Protein AF-A0A520ZXE3-F1 (afdb_monomer)

Solvent-accessible surface area (backbone atoms only — not comparable to full-atom values): 4070 Å² total; per-residue (Å²): 123,56,65,72,62,52,51,59,56,39,61,75,52,50,37,43,77,47,79,46,77,50,68,42,68,78,47,59,38,69,55,93,89,62,86,82,52,72,66,39,72,32,42,39,36,26,44,63,72,82,68,82,76,72,76,80,78,75,79,86,80,82,132

Nearest PDB structures (foldseek):
  1qmf-assembly1_A  TM=8.848E-01  e=5.381E-02  Streptococcus pneumoniae
  5oj1-assembly1_A  TM=8.708E-01  e=8.726E-02  Streptococcus pneumoniae R6
  1rp5-assembly2_B  TM=8.934E-01  e=1.232E-01  Streptococcus pneumoniae
  2zc3-assembly3_F  TM=8.787E-01  e=2.141E-01  unclassified
  7o61-assembly1_A  TM=8.801E-01  e=5.254E-01  Staphylococcus aureus subsp. aureus NCTC 8325

Sequence (63 aa):
MSLRKSLRLLQRAEVNVEVQGSGRVTRQKPEAGEMLKPQTSVILYLERDEVDVKPSSGKEAAK

Secondary structure (DSSP, 8-state):
--HHHHHHHHHHTT-EEEEEESSEEEEEESPTTSPPPTT-EEEEEEE----------------

Foldseek 3Di:
DDPVVVVVVCVVQQEAEAEADDDDFPDKPPHPPDDDHHHHYMYTYHDHPPPPPPPPPPPPDDD

Structure (mmCIF, N/CA/C/O backbone):
data_AF-A0A520ZXE3-F1
#
_entry.id   AF-A0A520ZXE3-F1
#
loop_
_atom_site.group_PDB
_atom_site.id
_atom_site.type_symbol
_atom_site.label_atom_id
_atom_site.label_alt_id
_atom_site.label_comp_id
_atom_site.label_asym_id
_atom_site.label_entity_id
_atom_site.label_seq_id
_atom_site.pdbx_PDB_ins_code
_atom_site.Cartn_x
_atom_site.Cartn_y
_atom_site.Cartn_z
_atom_site.occupancy
_atom_site.B_iso_or_equiv
_atom_site.auth_seq_id
_atom_site.auth_comp_id
_atom_site.auth_asym_id
_atom_site.auth_atom_id
_atom_site.pdbx_PDB_model_num
ATOM 1 N N . MET A 1 1 ? -1.524 -5.782 -7.695 1.00 59.50 1 MET A N 1
ATOM 2 C CA . MET A 1 1 ? -2.525 -4.745 -7.341 1.00 59.50 1 MET A CA 1
ATOM 3 C C . MET A 1 1 ? -2.061 -3.410 -7.905 1.00 59.50 1 MET A C 1
ATOM 5 O O . MET A 1 1 ? -0.860 -3.183 -7.911 1.00 59.50 1 MET A O 1
ATOM 9 N N . SER A 1 2 ? -2.965 -2.553 -8.389 1.00 74.31 2 SER A N 1
ATOM 10 C CA . SER A 1 2 ? -2.611 -1.200 -8.849 1.00 74.31 2 SER A CA 1
ATOM 11 C C . SER A 1 2 ? -2.641 -0.196 -7.693 1.00 74.31 2 SER A C 1
ATOM 13 O O . SER A 1 2 ? -3.471 -0.323 -6.790 1.00 74.31 2 SER A O 1
ATOM 15 N N . LEU A 1 3 ? -1.788 0.835 -7.747 1.00 73.94 3 LEU A N 1
ATOM 16 C CA . LEU A 1 3 ? -1.680 1.885 -6.720 1.00 73.94 3 LEU A CA 1
ATOM 17 C C . LEU A 1 3 ? -3.042 2.511 -6.371 1.00 73.94 3 LEU A C 1
ATOM 19 O O . LEU A 1 3 ? -3.388 2.663 -5.203 1.00 73.94 3 LEU A O 1
ATOM 23 N N . ARG A 1 4 ? -3.870 2.789 -7.386 1.00 79.31 4 ARG A N 1
ATOM 24 C CA . ARG A 1 4 ? -5.214 3.363 -7.215 1.00 79.31 4 ARG A CA 1
ATOM 25 C C . ARG A 1 4 ? -6.141 2.476 -6.375 1.00 79.31 4 ARG A C 1
ATOM 27 O O . ARG A 1 4 ? -6.940 2.990 -5.595 1.00 79.31 4 ARG A O 1
ATOM 34 N N . LYS A 1 5 ? -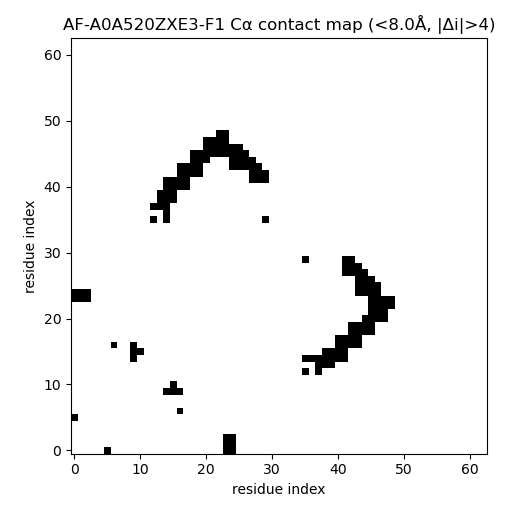6.054 1.151 -6.533 1.00 79.62 5 LYS A N 1
ATOM 35 C CA . LYS A 1 5 ? -6.868 0.200 -5.761 1.00 79.62 5 LYS A CA 1
ATOM 36 C C . LYS A 1 5 ? -6.369 0.101 -4.318 1.00 79.62 5 LYS A C 1
ATOM 38 O O . LYS A 1 5 ? -7.197 0.063 -3.413 1.00 79.62 5 LYS A O 1
ATOM 43 N N . SER A 1 6 ? -5.052 0.148 -4.111 1.00 74.44 6 SER A N 1
ATOM 44 C CA . SER A 1 6 ? -4.439 0.180 -2.778 1.00 74.44 6 SER A CA 1
ATOM 45 C C . SER A 1 6 ? -4.837 1.437 -1.997 1.00 74.44 6 SER A C 1
ATOM 47 O O . SER A 1 6 ? -5.322 1.329 -0.875 1.00 74.44 6 SER A O 1
ATOM 49 N N . LEU A 1 7 ? -4.745 2.621 -2.611 1.00 79.88 7 LEU A N 1
ATOM 50 C CA . LEU A 1 7 ? -5.097 3.892 -1.963 1.00 79.88 7 LEU A CA 1
ATOM 51 C C . LEU A 1 7 ? -6.566 3.951 -1.529 1.00 79.88 7 LEU A C 1
ATOM 53 O O . LEU A 1 7 ? -6.865 4.394 -0.424 1.00 79.88 7 LEU A O 1
ATOM 57 N N . ARG A 1 8 ? -7.488 3.448 -2.359 1.00 82.31 8 ARG A N 1
ATOM 58 C CA . ARG A 1 8 ? -8.918 3.404 -2.017 1.00 82.31 8 ARG A CA 1
ATOM 59 C C . ARG A 1 8 ? -9.205 2.533 -0.789 1.00 82.31 8 ARG A C 1
ATOM 61 O O . ARG A 1 8 ? -10.127 2.842 -0.042 1.00 82.31 8 ARG A O 1
ATOM 68 N N . LEU A 1 9 ? -8.469 1.437 -0.600 1.00 79.38 9 LEU A N 1
ATOM 69 C CA . LEU A 1 9 ? -8.633 0.569 0.571 1.00 79.38 9 LEU A CA 1
ATOM 70 C C . LEU A 1 9 ? -8.060 1.230 1.828 1.00 79.38 9 LEU A C 1
ATOM 72 O O . LEU A 1 9 ? -8.713 1.222 2.866 1.00 79.38 9 LEU A O 1
ATOM 76 N N . LEU A 1 10 ? -6.889 1.859 1.706 1.00 75.50 10 LEU A N 1
ATOM 77 C CA . LEU A 1 10 ? -6.192 2.500 2.821 1.00 75.50 10 LEU A CA 1
ATOM 78 C C . LEU A 1 10 ? -6.919 3.762 3.321 1.00 75.50 10 LEU A C 1
ATOM 80 O O . LEU A 1 10 ? -7.043 3.953 4.524 1.00 75.50 10 LEU A O 1
ATOM 84 N N . GLN A 1 11 ? -7.524 4.561 2.436 1.00 77.19 11 GLN A N 1
ATOM 85 C CA . GLN A 1 11 ? -8.342 5.713 2.850 1.00 77.19 11 GLN A CA 1
ATOM 86 C C . GLN A 1 11 ? -9.545 5.327 3.725 1.00 77.19 11 GLN A C 1
ATOM 88 O O . GLN A 1 11 ? -9.925 6.089 4.606 1.00 77.19 11 GLN A O 1
ATOM 93 N N . ARG A 1 12 ? -10.145 4.146 3.512 1.00 78.69 12 ARG A N 1
ATOM 94 C CA . ARG A 1 12 ? -11.275 3.667 4.333 1.00 78.69 12 ARG A CA 1
ATOM 95 C C . ARG A 1 12 ? -10.845 3.173 5.713 1.00 78.69 12 ARG A C 1
ATOM 97 O O . ARG A 1 12 ? -11.698 3.029 6.576 1.00 78.69 12 ARG A O 1
ATOM 104 N N . ALA A 1 13 ? -9.558 2.891 5.894 1.00 76.00 13 ALA A N 1
ATOM 105 C CA . ALA A 1 13 ? -8.983 2.433 7.153 1.00 76.00 13 ALA A CA 1
ATOM 106 C C . ALA A 1 13 ? -8.390 3.584 7.990 1.00 76.00 13 ALA A C 1
ATOM 108 O O . ALA A 1 13 ? -7.738 3.318 8.994 1.00 76.00 13 ALA A O 1
ATOM 109 N N . GLU A 1 14 ? -8.597 4.844 7.577 1.00 81.62 14 GLU A N 1
ATOM 110 C CA . GLU A 1 14 ? -8.088 6.049 8.257 1.00 81.62 14 GLU A CA 1
ATOM 111 C C . GLU A 1 14 ? -6.570 6.022 8.507 1.00 81.62 14 GLU A C 1
ATOM 113 O O . GLU A 1 14 ? -6.078 6.538 9.508 1.00 81.62 14 GLU A O 1
ATOM 118 N N . VAL A 1 15 ? -5.808 5.405 7.603 1.00 83.94 15 VAL A N 1
ATOM 119 C CA . VAL A 1 15 ? -4.346 5.308 7.696 1.00 83.94 15 VAL A CA 1
ATOM 120 C C . VAL A 1 15 ? -3.659 6.347 6.812 1.00 83.94 15 VAL A C 1
ATOM 122 O O . VAL A 1 15 ? -4.141 6.690 5.729 1.00 83.94 15 VAL A O 1
ATOM 125 N N . ASN A 1 16 ? -2.501 6.823 7.260 1.00 84.75 16 ASN A N 1
ATOM 126 C CA . ASN A 1 16 ? -1.664 7.745 6.500 1.00 84.75 16 ASN A CA 1
ATOM 127 C C . ASN A 1 16 ? -0.826 6.945 5.502 1.00 84.75 16 ASN A C 1
ATOM 129 O O . ASN A 1 16 ? -0.132 6.018 5.903 1.00 84.75 16 ASN A O 1
ATOM 133 N N . VAL A 1 17 ? -0.878 7.275 4.211 1.00 85.69 17 VAL A N 1
ATOM 134 C CA . VAL A 1 17 ? -0.137 6.529 3.182 1.00 85.69 17 VAL A CA 1
ATOM 135 C C . VAL A 1 17 ? 1.023 7.359 2.660 1.00 85.69 17 VAL A C 1
ATOM 137 O O . VAL A 1 17 ? 0.816 8.429 2.093 1.00 85.69 17 VAL A O 1
ATOM 140 N N . GLU A 1 18 ? 2.231 6.825 2.791 1.00 89.19 18 GLU A N 1
ATOM 141 C CA . GLU A 1 18 ? 3.439 7.351 2.172 1.00 89.19 18 GLU A CA 1
ATOM 142 C C . GLU A 1 18 ? 3.825 6.459 0.987 1.00 89.19 18 GLU A C 1
ATOM 144 O O . GLU A 1 18 ? 3.833 5.231 1.085 1.00 89.19 18 GLU A O 1
ATOM 149 N N . VAL A 1 19 ? 4.119 7.066 -0.160 1.00 88.62 19 VAL A N 1
ATOM 150 C CA . VAL A 1 19 ? 4.483 6.346 -1.384 1.00 88.62 19 VAL A CA 1
ATOM 151 C C . VAL A 1 19 ? 5.931 6.664 -1.719 1.00 88.62 19 VAL A C 1
ATOM 153 O O . VAL A 1 19 ? 6.279 7.826 -1.914 1.00 88.62 19 VAL A O 1
ATOM 156 N N . GLN A 1 20 ? 6.759 5.628 -1.819 1.00 89.56 20 GLN A N 1
ATOM 157 C CA . GLN A 1 20 ? 8.165 5.735 -2.192 1.00 89.56 20 GLN A CA 1
ATOM 158 C C . GLN A 1 20 ? 8.401 5.014 -3.522 1.00 89.56 20 GLN A C 1
ATOM 160 O O . GLN A 1 20 ? 8.162 3.814 -3.638 1.00 89.56 20 GLN A O 1
ATOM 165 N N . GLY A 1 21 ? 8.873 5.749 -4.532 1.00 87.62 21 GLY A N 1
ATOM 166 C CA . GLY A 1 21 ? 9.149 5.220 -5.871 1.00 87.62 21 GLY A CA 1
ATOM 167 C C . GLY A 1 21 ? 8.007 5.415 -6.875 1.00 87.62 21 GLY A C 1
ATOM 168 O O . GLY A 1 21 ? 7.134 6.266 -6.706 1.00 87.62 21 GLY A O 1
ATOM 169 N N . SER A 1 22 ? 8.038 4.653 -7.969 1.00 83.12 22 SER A N 1
ATOM 170 C CA . SER A 1 22 ? 7.096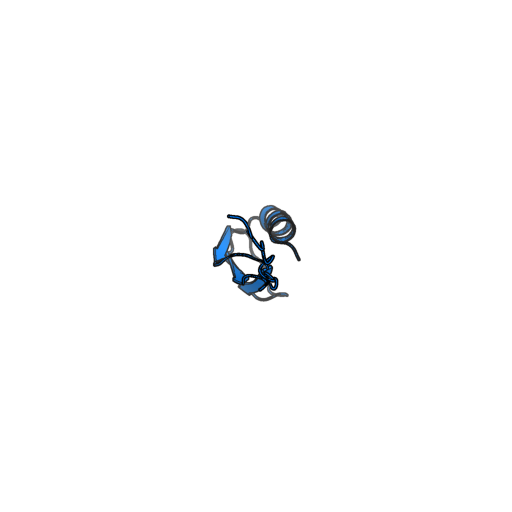 4.790 -9.090 1.00 83.12 22 SER A CA 1
ATOM 171 C C . SER A 1 22 ? 6.890 3.452 -9.792 1.00 83.12 22 SER A C 1
ATOM 173 O O . SER A 1 22 ? 7.882 2.788 -10.062 1.00 83.12 22 SER A O 1
ATOM 175 N N . GLY A 1 23 ? 5.651 3.102 -10.154 1.00 86.38 23 GLY A N 1
ATOM 176 C CA . GLY A 1 23 ? 5.335 1.872 -10.889 1.00 86.38 23 GLY A CA 1
ATOM 177 C C . GLY A 1 23 ? 4.429 0.918 -10.110 1.00 86.38 23 GLY A C 1
ATOM 178 O O . GLY A 1 23 ? 3.339 1.300 -9.673 1.00 86.38 23 GLY A O 1
ATOM 179 N N . ARG A 1 24 ? 4.859 -0.335 -9.965 1.00 83.75 24 ARG A N 1
ATOM 180 C CA . ARG A 1 24 ? 4.115 -1.410 -9.307 1.00 83.75 24 ARG A CA 1
ATOM 181 C C . ARG A 1 24 ? 4.538 -1.537 -7.846 1.00 83.75 24 ARG A C 1
ATOM 183 O O . ARG A 1 24 ? 5.716 -1.473 -7.525 1.00 83.75 24 ARG A O 1
ATOM 190 N N . VAL A 1 25 ? 3.567 -1.747 -6.953 1.00 84.38 25 VAL A N 1
ATOM 191 C CA . VAL A 1 25 ? 3.841 -1.999 -5.527 1.00 84.38 25 VAL A CA 1
ATOM 192 C C . VAL A 1 25 ? 4.551 -3.344 -5.388 1.00 84.38 25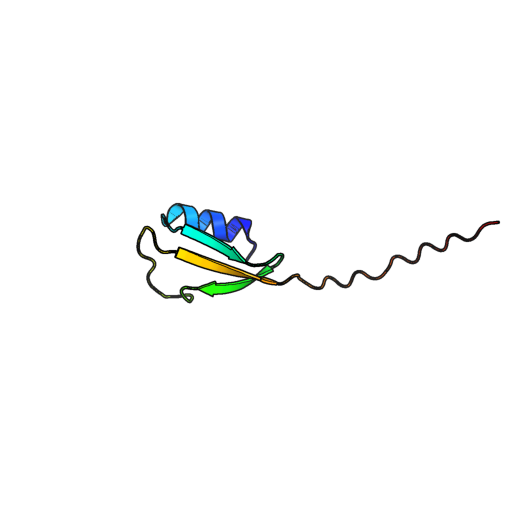 VAL A C 1
ATOM 194 O O . VAL A 1 25 ? 3.959 -4.378 -5.715 1.00 84.38 25 VAL A O 1
ATOM 197 N N . THR A 1 26 ? 5.787 -3.320 -4.897 1.00 88.25 26 THR A N 1
ATOM 198 C CA . THR A 1 26 ? 6.596 -4.519 -4.625 1.00 88.25 26 THR A CA 1
ATOM 199 C C . THR A 1 26 ? 6.627 -4.850 -3.143 1.00 88.25 26 THR A C 1
ATOM 201 O O . THR A 1 26 ? 6.654 -6.023 -2.775 1.00 88.25 26 THR A O 1
ATOM 204 N N . ARG A 1 27 ? 6.544 -3.833 -2.277 1.00 87.38 27 ARG A N 1
ATOM 205 C CA . ARG A 1 27 ? 6.600 -4.011 -0.826 1.00 87.38 27 ARG A CA 1
ATOM 206 C C . ARG A 1 27 ? 5.729 -2.994 -0.092 1.00 87.38 27 ARG A C 1
ATOM 208 O O . ARG A 1 27 ? 5.487 -1.892 -0.577 1.00 87.38 27 ARG A O 1
ATOM 215 N N . GLN A 1 28 ? 5.288 -3.366 1.106 1.00 88.12 28 GLN A N 1
ATOM 216 C CA . GLN A 1 28 ? 4.569 -2.492 2.029 1.00 88.12 28 GLN A CA 1
ATOM 217 C C . GLN A 1 28 ? 5.094 -2.642 3.462 1.00 88.12 28 GLN A C 1
ATOM 219 O O . GLN A 1 28 ? 5.620 -3.696 3.821 1.00 88.12 28 GLN A O 1
ATOM 224 N N . LYS A 1 29 ? 4.933 -1.592 4.269 1.00 88.56 29 LYS A N 1
ATOM 225 C CA . LYS A 1 29 ? 5.065 -1.614 5.732 1.00 88.56 29 LYS A CA 1
ATOM 226 C C . LYS A 1 29 ? 3.867 -0.888 6.348 1.00 88.56 29 LYS A C 1
ATOM 228 O O . LYS A 1 29 ? 3.609 0.221 5.888 1.0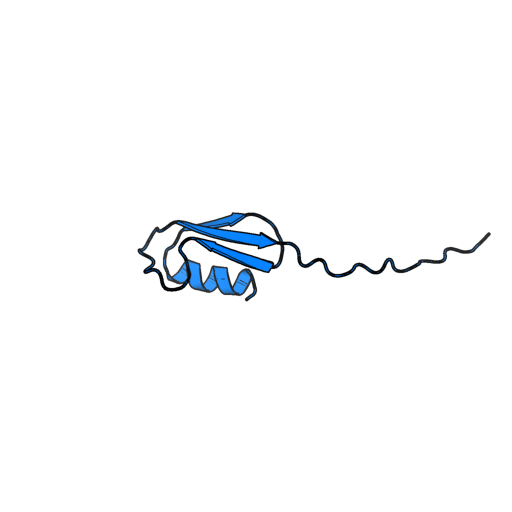0 88.56 29 LYS A O 1
ATOM 233 N N . PRO A 1 30 ? 3.168 -1.422 7.366 1.00 86.31 30 PRO A N 1
ATOM 234 C CA . PRO A 1 30 ? 3.332 -2.736 8.008 1.00 86.31 30 PRO A CA 1
ATOM 235 C C . PRO A 1 30 ? 3.094 -3.925 7.060 1.00 86.31 30 PRO A C 1
ATOM 237 O O . PRO A 1 30 ? 2.526 -3.753 5.973 1.00 86.31 30 PRO A O 1
ATOM 240 N N . GLU A 1 31 ? 3.570 -5.119 7.430 1.00 86.62 31 GLU A N 1
ATOM 241 C CA . GLU A 1 31 ? 3.432 -6.305 6.577 1.00 86.62 31 GLU A CA 1
ATOM 242 C C . GLU A 1 31 ? 1.970 -6.751 6.441 1.00 86.62 31 GLU A C 1
ATOM 244 O O . GLU A 1 31 ? 1.086 -6.399 7.227 1.00 86.62 31 GLU A O 1
ATOM 249 N N . ALA A 1 32 ? 1.681 -7.503 5.378 1.00 82.56 32 ALA A N 1
ATOM 250 C CA . ALA A 1 32 ? 0.338 -8.015 5.157 1.00 82.56 32 ALA A CA 1
ATOM 251 C C . ALA A 1 32 ? -0.059 -8.970 6.294 1.00 82.56 32 ALA A C 1
ATOM 253 O O . ALA A 1 32 ? 0.669 -9.906 6.607 1.00 82.56 32 ALA A O 1
ATOM 254 N N . GLY A 1 33 ? -1.236 -8.747 6.881 1.00 83.25 33 GLY A N 1
ATOM 255 C CA . GLY A 1 33 ? -1.728 -9.529 8.019 1.00 83.25 33 GLY A CA 1
ATOM 256 C C . GLY A 1 33 ? -1.482 -8.875 9.378 1.00 83.25 33 GLY A C 1
ATOM 257 O O . GLY A 1 33 ? -2.081 -9.304 10.361 1.00 83.25 33 GLY A O 1
ATOM 258 N N . GLU A 1 34 ? -0.688 -7.804 9.445 1.00 81.12 34 GLU A N 1
ATOM 259 C CA . GLU A 1 34 ? -0.609 -6.988 10.653 1.00 81.12 34 GLU A CA 1
ATOM 260 C C . GLU A 1 34 ? -1.870 -6.133 10.837 1.00 81.12 34 GLU A C 1
ATOM 262 O O . GLU A 1 34 ? -2.465 -5.620 9.884 1.00 81.12 34 GLU A O 1
ATOM 267 N N . MET A 1 35 ? -2.287 -5.972 12.095 1.00 80.75 35 MET A N 1
ATOM 268 C CA . MET A 1 35 ? -3.455 -5.170 12.437 1.00 80.75 35 MET A CA 1
ATOM 269 C C . MET A 1 35 ? -3.144 -3.682 12.264 1.00 80.75 35 MET A C 1
ATOM 271 O O . MET A 1 35 ? -2.321 -3.116 12.983 1.00 80.75 35 MET A O 1
ATOM 275 N N . LEU A 1 36 ? -3.852 -3.031 11.343 1.00 82.00 36 LEU A N 1
ATOM 276 C CA . LEU A 1 36 ? -3.770 -1.587 11.152 1.00 82.00 36 LEU A CA 1
ATOM 277 C C . LEU A 1 36 ? -4.661 -0.881 12.177 1.00 82.00 36 LEU A C 1
ATOM 279 O O . LEU A 1 36 ? -5.875 -1.084 12.199 1.00 82.00 36 LEU A O 1
ATOM 283 N N . LYS A 1 37 ? -4.059 -0.039 13.021 1.00 84.62 37 LYS A N 1
ATOM 284 C CA . LYS A 1 37 ? -4.807 0.905 13.862 1.00 84.62 37 LYS A CA 1
ATOM 285 C C . LYS A 1 37 ? -5.127 2.167 13.047 1.00 84.62 37 LYS A C 1
ATOM 287 O O . LYS A 1 37 ? -4.332 2.518 12.169 1.00 84.62 37 LYS A O 1
ATOM 292 N N . PRO A 1 38 ? -6.222 2.885 13.342 1.00 82.25 38 PRO A N 1
A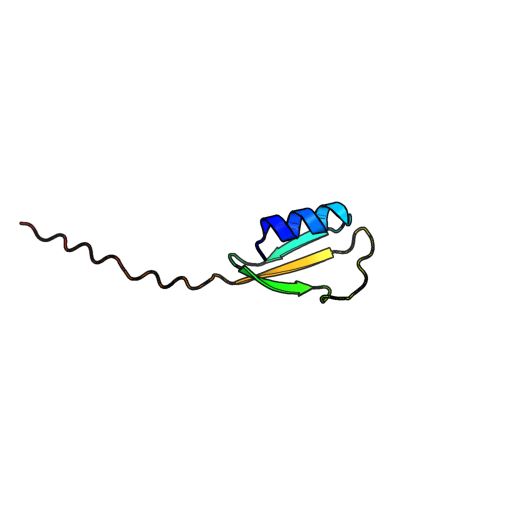TOM 293 C CA . PRO A 1 38 ? -6.448 4.210 12.769 1.00 82.25 38 PRO A CA 1
ATOM 294 C C . PRO A 1 38 ? -5.216 5.107 12.958 1.00 82.25 38 PRO A C 1
ATOM 296 O O . PRO A 1 38 ? -4.507 4.980 13.957 1.00 82.25 38 PRO A O 1
ATOM 299 N N . GLN A 1 39 ? -4.949 5.983 11.990 1.00 83.50 39 GLN A N 1
ATOM 300 C CA . GLN A 1 39 ? -3.799 6.900 11.929 1.00 83.50 39 GLN A CA 1
ATOM 301 C C . GLN A 1 39 ? -2.416 6.245 11.774 1.00 83.50 39 GLN A C 1
ATOM 303 O O . GLN A 1 39 ? -1.403 6.945 11.768 1.00 83.50 39 GLN A O 1
ATOM 308 N N . THR A 1 40 ? -2.343 4.922 11.597 1.00 84.69 40 THR A N 1
ATOM 309 C CA . THR A 1 40 ? -1.070 4.237 11.321 1.00 84.69 40 THR A CA 1
ATOM 310 C C . THR A 1 40 ? -0.484 4.716 9.993 1.00 84.69 40 THR A C 1
ATOM 312 O O . THR A 1 40 ? -1.205 4.838 9.003 1.00 84.69 40 THR A O 1
ATOM 315 N N . SER A 1 41 ? 0.827 4.961 9.958 1.00 86.38 41 SER A N 1
ATOM 316 C CA . SER A 1 41 ? 1.544 5.271 8.721 1.00 86.38 41 SER A CA 1
ATOM 317 C C . SER A 1 41 ? 1.895 3.990 7.967 1.00 86.38 41 SER A C 1
ATOM 319 O O . SER A 1 41 ? 2.578 3.114 8.494 1.00 86.38 41 SER A O 1
ATOM 321 N N . VAL A 1 42 ? 1.430 3.895 6.724 1.00 87.81 42 VAL A N 1
ATOM 322 C CA . VAL A 1 42 ? 1.693 2.798 5.797 1.00 87.81 42 VAL A CA 1
ATOM 323 C C . VAL A 1 42 ? 2.607 3.301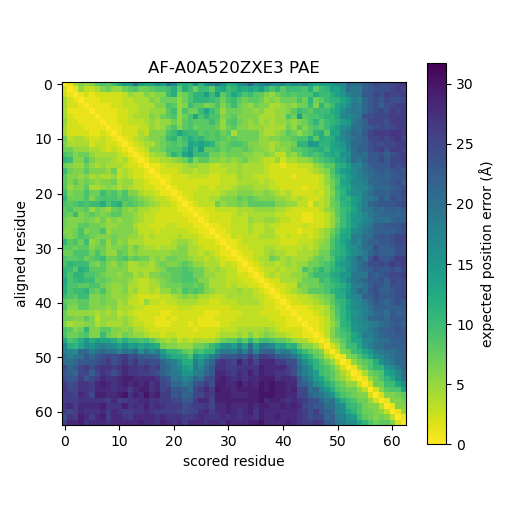 4.688 1.00 87.81 42 VAL A C 1
ATOM 325 O O . VAL A 1 42 ? 2.256 4.238 3.976 1.00 87.81 42 VAL A O 1
ATOM 328 N N . ILE A 1 43 ? 3.758 2.660 4.511 1.00 90.50 43 ILE A N 1
ATOM 329 C CA . ILE A 1 43 ? 4.715 2.979 3.450 1.00 90.50 43 ILE A CA 1
ATOM 330 C C . ILE A 1 43 ? 4.555 1.954 2.330 1.00 90.50 43 ILE A C 1
ATOM 332 O O . ILE A 1 43 ? 4.685 0.748 2.559 1.00 90.50 43 ILE A O 1
ATOM 336 N N . LEU A 1 44 ? 4.285 2.428 1.117 1.00 88.44 44 LEU A N 1
ATOM 337 C CA . LEU A 1 44 ? 4.247 1.622 -0.100 1.00 88.44 44 LEU A CA 1
ATOM 338 C C . LEU A 1 44 ? 5.518 1.866 -0.909 1.00 88.44 44 LEU A C 1
ATOM 340 O O . LEU A 1 44 ? 5.775 2.989 -1.337 1.00 88.44 44 LEU A O 1
ATOM 344 N N . TYR A 1 45 ? 6.274 0.802 -1.157 1.00 89.56 45 TYR A N 1
ATOM 345 C CA . TYR A 1 45 ? 7.452 0.827 -2.016 1.00 89.56 45 TYR A CA 1
ATOM 346 C C . TYR A 1 45 ? 7.057 0.375 -3.420 1.00 89.56 45 TYR A C 1
ATOM 348 O O . TYR A 1 45 ? 6.454 -0.691 -3.601 1.00 89.56 45 TYR A O 1
ATOM 356 N N . LEU A 1 46 ? 7.353 1.220 -4.402 1.00 90.12 46 LEU A N 1
ATOM 357 C CA . LEU A 1 46 ? 7.035 1.002 -5.802 1.00 90.12 46 LEU A CA 1
ATOM 358 C C . LEU A 1 46 ? 8.315 0.907 -6.622 1.00 90.12 46 LEU A C 1
ATOM 360 O O . LEU A 1 46 ? 9.164 1.798 -6.572 1.00 90.12 46 LEU A O 1
ATOM 364 N N . GLU A 1 47 ? 8.382 -0.120 -7.455 1.00 88.19 47 GLU A N 1
ATOM 365 C CA . GLU A 1 47 ? 9.430 -0.287 -8.457 1.00 88.19 47 GLU A CA 1
ATOM 366 C C . GLU A 1 47 ? 8.836 -0.108 -9.850 1.00 88.19 47 GLU A C 1
ATOM 368 O O . GLU A 1 47 ? 7.664 -0.424 -10.096 1.00 88.19 47 GLU A O 1
ATOM 373 N N . ARG A 1 48 ? 9.634 0.443 -10.769 1.00 81.94 48 ARG A N 1
ATOM 374 C CA . ARG A 1 48 ? 9.214 0.561 -12.163 1.00 81.94 48 ARG A CA 1
ATOM 375 C C . ARG A 1 48 ? 9.128 -0.852 -12.712 1.00 81.94 48 ARG A C 1
ATOM 377 O O . ARG A 1 48 ? 10.098 -1.595 -12.618 1.00 81.94 48 ARG A O 1
ATOM 384 N N . ASP A 1 49 ? 7.984 -1.200 -13.294 1.00 69.38 49 ASP A N 1
ATOM 385 C CA . ASP A 1 49 ? 7.975 -2.315 -14.229 1.00 69.38 49 ASP A CA 1
ATOM 386 C C . ASP A 1 49 ? 8.952 -1.893 -15.335 1.00 69.38 49 ASP A C 1
ATOM 388 O O . ASP A 1 49 ? 8.708 -0.895 -16.021 1.00 69.38 49 ASP A O 1
ATOM 392 N N . GLU A 1 50 ? 10.091 -2.573 -15.462 1.00 59.06 50 GLU A N 1
ATOM 393 C CA . GLU A 1 50 ? 10.887 -2.514 -16.684 1.00 59.06 50 GLU A CA 1
ATOM 394 C C . GLU A 1 50 ? 10.021 -3.127 -17.784 1.00 59.06 50 GLU A C 1
ATOM 396 O O . GLU A 1 50 ? 10.085 -4.309 -18.105 1.00 59.06 50 GLU A O 1
ATOM 401 N N . VAL A 1 51 ? 9.100 -2.327 -18.314 1.00 54.12 51 VAL A N 1
ATOM 402 C CA . VAL A 1 51 ? 8.478 -2.619 -19.591 1.00 54.12 51 VAL A CA 1
ATOM 403 C C . VAL A 1 51 ? 9.612 -2.429 -20.576 1.00 54.12 51 VAL A C 1
ATOM 405 O O . VAL A 1 51 ? 10.062 -1.299 -20.750 1.00 54.12 51 VAL A O 1
ATOM 408 N N . ASP A 1 52 ? 10.110 -3.528 -21.144 1.00 52.03 52 ASP A N 1
ATOM 409 C CA . ASP A 1 52 ? 10.994 -3.542 -22.306 1.00 52.03 52 ASP A CA 1
ATOM 410 C C . ASP A 1 52 ? 10.497 -2.498 -23.315 1.00 52.03 52 ASP A C 1
ATOM 412 O O . ASP A 1 52 ? 9.598 -2.745 -24.127 1.00 52.03 52 ASP A O 1
ATOM 416 N N . VAL A 1 53 ? 11.067 -1.295 -23.259 1.00 52.69 53 VAL A N 1
ATOM 417 C CA . VAL A 1 53 ? 10.908 -0.304 -24.309 1.00 52.69 53 VAL A CA 1
ATOM 418 C C . VAL A 1 53 ? 11.801 -0.819 -25.421 1.00 52.69 53 VAL A C 1
ATOM 420 O O . VAL A 1 53 ? 12.951 -0.406 -25.546 1.00 52.69 53 VAL A O 1
ATOM 423 N N . LYS A 1 54 ? 11.302 -1.772 -26.218 1.00 51.38 54 LYS A N 1
ATOM 424 C CA . LYS A 1 54 ? 11.917 -2.047 -27.516 1.00 51.38 54 LYS A CA 1
ATOM 425 C C . LYS A 1 54 ? 11.982 -0.697 -28.229 1.00 51.38 54 LYS A C 1
ATOM 427 O O . LYS A 1 54 ? 10.919 -0.113 -28.458 1.00 51.38 54 LYS A O 1
ATOM 432 N N . PRO A 1 55 ? 13.175 -0.173 -28.555 1.00 50.12 55 PRO A N 1
ATOM 433 C CA . PRO A 1 55 ? 13.258 1.060 -29.308 1.00 50.12 55 PRO A CA 1
ATOM 434 C C . PRO A 1 55 ? 12.563 0.790 -30.639 1.00 50.12 55 PRO A C 1
ATOM 436 O O . PRO A 1 55 ? 12.996 -0.065 -31.417 1.00 50.12 55 PRO A O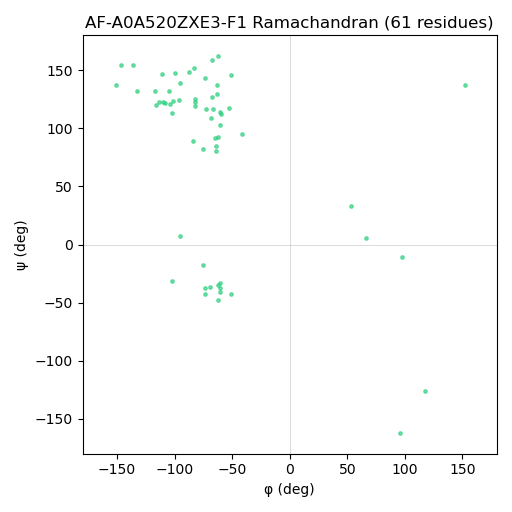 1
ATOM 439 N N . SER A 1 56 ? 11.440 1.467 -30.883 1.00 54.75 56 SER A N 1
ATOM 440 C CA . SER A 1 56 ? 10.865 1.534 -32.216 1.00 54.75 56 SER A CA 1
ATOM 441 C C . SER A 1 56 ? 11.931 2.186 -33.082 1.00 54.75 56 SER A C 1
ATOM 443 O O . SER A 1 56 ? 12.182 3.386 -32.982 1.00 54.75 56 SER A O 1
ATOM 445 N N . SER A 1 57 ? 12.618 1.361 -33.862 1.00 56.50 57 SER A N 1
ATOM 446 C CA . SER A 1 57 ? 13.582 1.776 -34.863 1.00 56.50 57 SER A CA 1
ATOM 447 C C . SER A 1 57 ? 12.834 2.565 -35.932 1.00 56.50 57 SER A C 1
ATOM 449 O O . SER A 1 57 ? 12.405 2.034 -36.953 1.00 56.50 57 SER A O 1
ATOM 451 N N . GLY A 1 58 ? 12.662 3.861 -35.676 1.00 51.53 58 GLY A N 1
ATOM 452 C CA . GLY A 1 58 ? 12.429 4.844 -36.715 1.00 51.53 58 GLY A CA 1
ATOM 453 C C . GLY A 1 58 ? 13.664 4.855 -37.603 1.00 51.53 58 GLY A C 1
ATOM 454 O O . GLY A 1 58 ? 14.645 5.530 -37.310 1.00 51.53 58 GLY A O 1
ATOM 455 N N . LYS A 1 59 ? 13.645 4.049 -38.668 1.00 55.59 59 LYS A N 1
ATOM 456 C CA . LYS A 1 59 ? 14.487 4.294 -39.834 1.00 55.59 59 LYS A CA 1
ATOM 457 C C . LYS A 1 59 ? 14.006 5.603 -40.447 1.00 55.59 59 LYS A C 1
ATOM 459 O O . LYS A 1 59 ? 13.104 5.592 -41.278 1.00 55.59 59 LYS A O 1
ATOM 464 N N . GLU A 1 60 ? 14.600 6.716 -40.043 1.00 52.06 60 GLU A N 1
ATOM 465 C CA . GLU A 1 60 ? 14.551 7.926 -40.852 1.00 52.06 60 GLU A CA 1
ATOM 466 C C . GLU A 1 60 ? 15.677 7.816 -41.882 1.00 52.06 60 GLU A C 1
ATOM 468 O O . GLU A 1 60 ? 16.841 8.119 -41.636 1.00 52.06 60 GLU A O 1
ATOM 473 N N . ALA A 1 61 ? 15.321 7.218 -43.017 1.00 54.53 61 ALA A N 1
ATOM 474 C CA . ALA A 1 61 ? 16.104 7.232 -44.236 1.00 54.53 61 ALA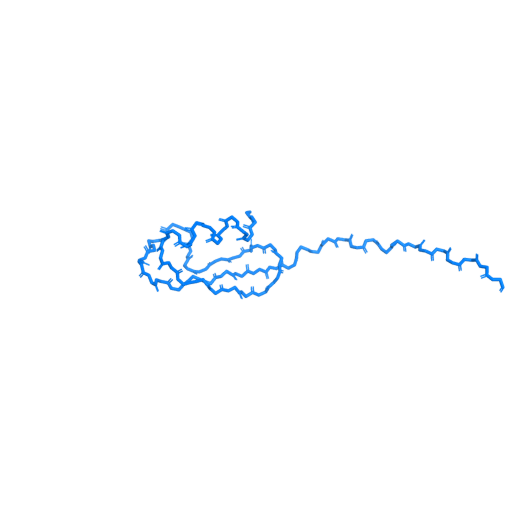 A CA 1
ATOM 475 C C . ALA A 1 61 ? 15.470 8.262 -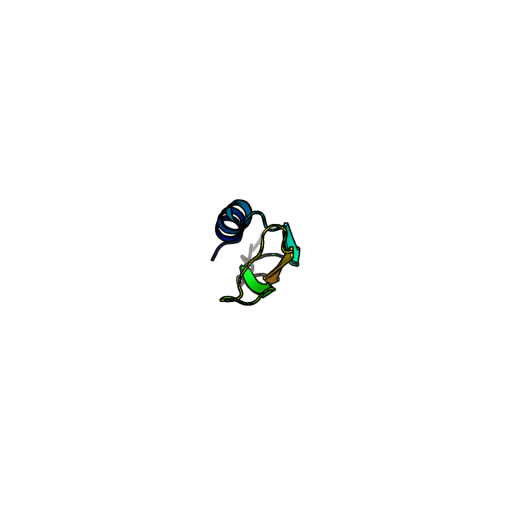45.174 1.00 54.53 61 ALA A C 1
ATOM 477 O O . ALA A 1 61 ? 14.344 8.033 -45.607 1.00 54.53 61 ALA A O 1
ATOM 478 N N . ALA A 1 62 ? 16.185 9.357 -45.454 1.00 52.78 62 ALA A N 1
ATOM 479 C CA . ALA A 1 62 ? 16.080 10.272 -46.609 1.00 52.78 62 ALA A CA 1
ATOM 480 C C . ALA A 1 62 ? 16.572 11.662 -46.161 1.00 52.78 62 ALA A C 1
ATOM 482 O O . ALA A 1 62 ? 16.185 12.108 -45.092 1.00 52.78 62 ALA A O 1
ATOM 483 N N . LYS A 1 63 ? 17.364 12.441 -46.893 1.00 50.31 63 LYS A N 1
ATOM 484 C CA . LYS A 1 63 ? 18.045 12.344 -48.186 1.00 50.31 63 LYS A CA 1
ATOM 485 C C . LYS A 1 63 ? 19.069 13.483 -48.190 1.00 50.31 63 LYS A C 1
ATOM 487 O O . LYS A 1 63 ? 18.731 14.543 -47.620 1.00 50.31 63 LYS A O 1
#

Mean predicted aligned error: 11.05 Å

pLDDT: mean 76.32, std 13.38, range [50.12, 90.5]

Radius of gyration: 18.47 Å; Cα contacts (8 Å, |Δi|>4): 80; chains: 1; bounding box: 29×22×62 Å